Protein AF-A0A1B6FPQ0-F1 (afdb_monomer)

Sequence (120 aa):
ETPEGKWSCPHCESEGNQDQEDDEHQEFCRVCKDGGELLCCDSCPSAYHTFCLNPPLKEIPDGDWKCPRCSCEPLPGKVGKVITWRWLEDASDKGDGEASTSKTASKSNRRREFFIKWKD

Nearest PDB structures (foldseek):
  6guu-assembly1_A  TM=9.240E-01  e=9.350E-11  Homo sapiens
  6q3m-assembly4_D  TM=8.638E-01  e=2.203E-10  Homo sapiens
  6q3m-assembly2_B  TM=7.686E-01  e=2.685E-10  Homo sapiens
  6q3m-assembly1_A  TM=7.730E-01  e=6.325E-10  Homo sapiens
  6q3m-assembly3_C  TM=7.671E-01  e=5.544E-10  Homo sapiens

Organism: NCBI:txid1464854

Secondary str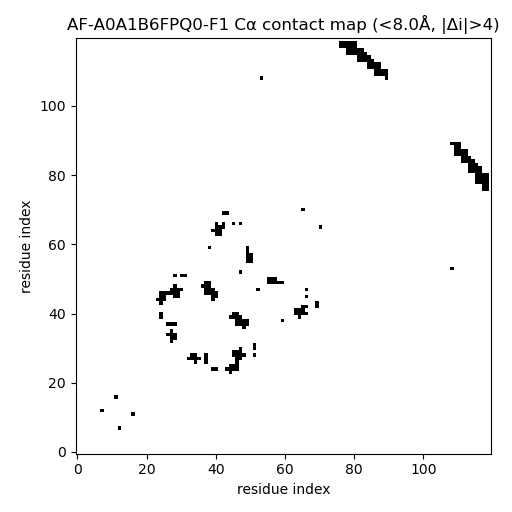ucture (DSSP, 8-state):
----S----TTTTTS---------S-SSBTTT---SS-EEETTEEEEE-GGGSSSPPSS--SS----TTTSSPPPSS-EEEEEEEEEEPPTT------------------EEEEEEEEP-

pLDDT: mean 76.19, std 17.8, range [42.59, 96.5]

Mean predicted aligned error: 14.54 Å

Radius of gyration: 22.84 Å; Cα contacts (8 Å, |Δi|>4): 124; chains: 1; bounding box: 52×37×70 Å

Structure (mmCIF, N/CA/C/O backbone):
data_AF-A0A1B6FPQ0-F1
#
_entry.id   AF-A0A1B6FPQ0-F1
#
loop_
_atom_site.group_PDB
_atom_site.id
_atom_site.type_symbol
_atom_site.label_atom_id
_atom_site.label_alt_id
_atom_site.label_comp_id
_atom_site.label_asym_id
_atom_site.label_entity_id
_atom_site.label_seq_id
_atom_site.pdbx_PDB_ins_code
_atom_site.Cartn_x
_atom_site.Cartn_y
_atom_site.Cartn_z
_atom_site.occupancy
_atom_site.B_iso_or_equiv
_atom_site.auth_seq_id
_atom_site.auth_comp_id
_atom_site.auth_asym_id
_atom_site.auth_atom_id
_atom_site.pdbx_PDB_model_num
ATOM 1 N N . GLU A 1 1 ? -9.451 21.275 -51.941 1.00 45.09 1 GLU A N 1
ATOM 2 C CA . GLU A 1 1 ? -10.361 20.431 -51.144 1.00 45.09 1 GLU A CA 1
ATOM 3 C C . GLU A 1 1 ? -9.488 19.476 -50.347 1.00 45.09 1 GLU A C 1
ATOM 5 O O . GLU A 1 1 ? -8.597 18.868 -50.929 1.00 45.09 1 GLU A O 1
ATOM 10 N N . THR A 1 2 ? -9.599 19.479 -49.021 1.00 44.28 2 THR A N 1
ATOM 11 C CA . THR A 1 2 ? -8.781 18.639 -48.130 1.00 44.28 2 THR A CA 1
ATOM 12 C C . THR A 1 2 ? -9.381 17.2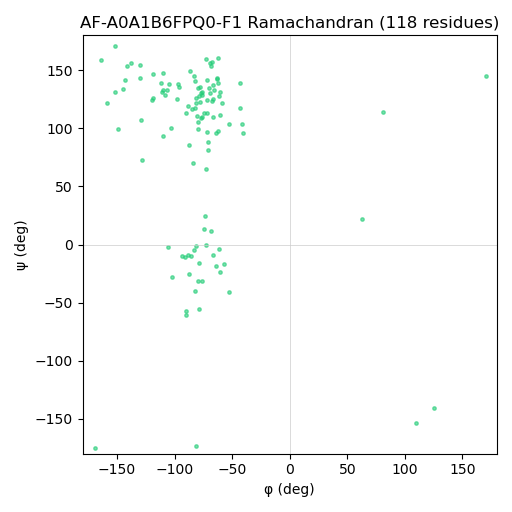36 -48.073 1.00 44.28 2 THR A C 1
ATOM 14 O O . THR A 1 2 ? -10.571 17.140 -47.779 1.00 44.28 2 THR A O 1
ATOM 17 N N . PRO A 1 3 ? -8.619 16.163 -48.357 1.00 56.66 3 PRO A N 1
ATOM 18 C CA . PRO A 1 3 ? -9.167 14.814 -48.349 1.00 56.66 3 PRO A CA 1
ATOM 19 C C . PRO A 1 3 ? -9.572 14.412 -46.927 1.00 56.66 3 PRO A C 1
ATOM 21 O O . PRO A 1 3 ? -8.772 14.485 -45.994 1.00 56.66 3 PRO A O 1
ATOM 24 N N . GLU A 1 4 ? -10.827 14.003 -46.769 1.00 53.41 4 GLU A N 1
ATOM 25 C CA . GLU A 1 4 ? -11.366 13.468 -45.522 1.00 53.41 4 GLU A CA 1
ATOM 26 C C . GLU A 1 4 ? -10.959 11.991 -45.396 1.00 53.41 4 GLU A C 1
ATOM 28 O O . GLU A 1 4 ? -11.400 11.139 -46.165 1.00 53.41 4 GLU A O 1
ATOM 33 N N . GLY A 1 5 ? -10.073 11.691 -44.444 1.00 64.25 5 GLY A N 1
ATOM 34 C CA . GLY A 1 5 ? -9.585 10.339 -44.162 1.00 64.25 5 GLY A CA 1
ATOM 35 C C . GLY A 1 5 ? -8.411 10.356 -43.181 1.00 64.25 5 GLY A C 1
ATOM 36 O O . GLY A 1 5 ? -7.607 11.287 -43.184 1.00 64.25 5 GLY A O 1
ATOM 37 N N . LYS A 1 6 ? -8.318 9.347 -42.303 1.00 60.31 6 LYS A N 1
ATOM 38 C CA . LYS A 1 6 ? -7.201 9.196 -41.355 1.00 60.31 6 LYS A CA 1
ATOM 39 C C . LYS A 1 6 ? -5.922 8.900 -42.133 1.00 60.31 6 LYS A C 1
ATOM 41 O O . LYS A 1 6 ? -5.775 7.828 -42.709 1.00 60.31 6 LYS A O 1
ATOM 46 N N . TRP A 1 7 ? -5.017 9.868 -42.155 1.00 56.88 7 TRP A N 1
ATOM 47 C CA . TRP A 1 7 ? -3.706 9.718 -42.765 1.00 56.88 7 TRP A CA 1
ATOM 48 C C . TRP A 1 7 ? -2.811 8.911 -41.821 1.00 56.88 7 TRP A C 1
ATOM 50 O O . TRP A 1 7 ? -2.415 9.407 -40.767 1.00 56.88 7 TRP A O 1
ATOM 60 N N . SER A 1 8 ? -2.507 7.672 -42.196 1.00 59.03 8 SER A N 1
ATOM 61 C CA . SER A 1 8 ? -1.511 6.839 -41.520 1.00 59.03 8 SER A CA 1
ATOM 62 C C . SER A 1 8 ? -0.245 6.77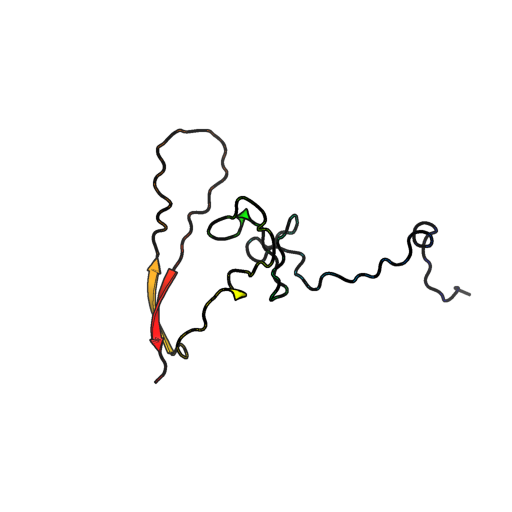1 -42.375 1.00 59.03 8 SER A C 1
ATOM 64 O O . SER A 1 8 ? -0.319 6.692 -43.599 1.00 59.03 8 SER A O 1
ATOM 66 N N . CYS A 1 9 ? 0.926 6.858 -41.741 1.00 57.28 9 CYS A N 1
ATOM 67 C CA . CYS A 1 9 ? 2.218 6.739 -42.420 1.00 57.28 9 CYS A CA 1
ATOM 68 C C . CYS A 1 9 ? 2.443 5.302 -42.935 1.00 57.28 9 CYS A C 1
ATOM 70 O O . CYS A 1 9 ? 1.984 4.366 -42.280 1.00 57.28 9 CYS A O 1
ATOM 72 N N . PRO A 1 10 ? 3.248 5.099 -43.997 1.00 61.78 10 PRO A N 1
ATOM 73 C CA . PRO A 1 10 ? 3.501 3.788 -44.621 1.00 61.78 10 PRO A CA 1
ATOM 74 C C . PRO A 1 10 ? 4.158 2.733 -43.708 1.00 61.78 10 PRO A C 1
ATOM 76 O O . PRO A 1 10 ? 4.343 1.595 -44.120 1.00 61.78 10 PRO A O 1
ATOM 79 N N . HIS A 1 11 ? 4.521 3.096 -42.474 1.00 55.97 11 HIS A N 1
ATOM 80 C CA . HIS A 1 11 ? 5.006 2.168 -41.448 1.00 55.97 11 HIS A CA 1
ATOM 81 C C . HIS A 1 11 ? 3.866 1.547 -40.615 1.00 55.97 11 HIS A C 1
ATOM 83 O O . HIS A 1 11 ? 4.005 0.449 -40.094 1.00 55.97 11 HIS A O 1
ATOM 89 N N . CYS A 1 12 ? 2.725 2.236 -40.518 1.00 57.31 12 CYS A N 1
ATOM 90 C CA . CYS A 1 12 ? 1.552 1.834 -39.734 1.00 57.31 12 CYS A CA 1
ATOM 91 C C . CYS A 1 12 ? 0.580 0.942 -40.539 1.00 57.31 12 CYS A C 1
ATOM 93 O O . CYS A 1 12 ? -0.366 0.395 -39.990 1.00 57.31 12 CYS A O 1
ATOM 95 N N . GLU A 1 13 ? 0.795 0.796 -41.852 1.00 58.84 13 GLU A N 1
ATOM 96 C CA . GLU A 1 13 ? -0.023 -0.057 -42.733 1.00 58.84 13 GLU A CA 1
ATOM 97 C C . GLU A 1 13 ? 0.511 -1.500 -42.847 1.00 58.84 13 GLU A C 1
ATOM 99 O O . GLU A 1 13 ? -0.175 -2.366 -43.387 1.00 58.84 13 GLU A O 1
ATOM 104 N N . SER A 1 14 ? 1.725 -1.773 -42.351 1.00 57.84 14 SER A N 1
ATOM 105 C CA . SER A 1 14 ? 2.389 -3.086 -42.437 1.00 57.84 14 SER A CA 1
ATOM 106 C C . SER A 1 14 ? 2.337 -3.901 -41.147 1.00 57.84 14 SER A C 1
ATOM 108 O O . SER A 1 14 ? 2.349 -5.128 -41.203 1.00 57.84 14 SER A O 1
ATOM 110 N N . GLU A 1 15 ? 2.252 -3.240 -39.996 1.00 56.09 15 GLU A N 1
ATOM 111 C CA . GLU A 1 15 ? 2.042 -3.912 -38.718 1.00 56.09 15 GLU A CA 1
ATOM 112 C C . GLU A 1 15 ? 0.577 -3.694 -38.379 1.00 56.09 15 GLU A C 1
ATOM 114 O O . GLU A 1 15 ? 0.181 -2.587 -38.016 1.00 56.09 15 GLU A O 1
ATOM 119 N N . GLY A 1 16 ? -0.246 -4.718 -38.641 1.00 46.03 16 GLY A N 1
ATOM 120 C CA . GLY A 1 16 ? -1.672 -4.686 -38.336 1.00 46.03 16 GLY A CA 1
ATOM 121 C C . GLY A 1 16 ? -1.881 -4.092 -36.952 1.00 46.03 16 GLY A C 1
ATOM 122 O O . GLY A 1 16 ? -1.076 -4.367 -36.066 1.00 46.03 16 GLY A O 1
ATOM 123 N N . ASN A 1 17 ? -2.906 -3.242 -36.819 1.00 57.22 17 ASN A N 1
ATOM 124 C CA . ASN A 1 17 ? -3.387 -2.702 -35.553 1.00 57.22 17 ASN A CA 1
ATOM 125 C C . ASN A 1 17 ? -3.353 -3.836 -34.534 1.00 57.22 17 ASN A C 1
ATOM 127 O O . ASN A 1 17 ? -4.241 -4.682 -34.571 1.00 57.22 17 ASN A O 1
ATOM 131 N N . GLN A 1 18 ? -2.274 -3.906 -33.748 1.00 46.78 18 GLN A N 1
ATOM 132 C CA . GLN A 1 18 ? -2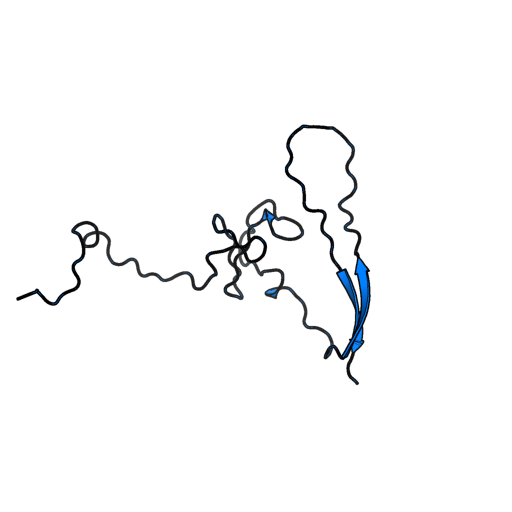.128 -4.928 -32.735 1.00 46.78 18 GLN A CA 1
ATOM 133 C C . GLN A 1 18 ? -3.313 -4.652 -31.843 1.00 46.78 18 GLN A C 1
ATOM 135 O O . GLN A 1 18 ? -3.416 -3.548 -31.301 1.00 46.78 18 GLN A O 1
ATOM 140 N N . ASP A 1 19 ? -4.270 -5.574 -31.853 1.00 49.34 19 ASP A N 1
ATOM 141 C CA . ASP A 1 19 ? -5.361 -5.604 -30.911 1.00 49.34 19 ASP A CA 1
ATOM 142 C C . ASP A 1 19 ? -4.745 -5.273 -29.548 1.00 49.34 19 ASP A C 1
ATOM 144 O O . ASP A 1 19 ? -3.999 -6.075 -28.992 1.00 49.34 19 ASP A O 1
ATOM 148 N N . GLN A 1 20 ? -4.950 -4.039 -29.069 1.00 50.44 20 GLN A N 1
ATOM 149 C CA . GLN A 1 20 ? -4.613 -3.640 -27.704 1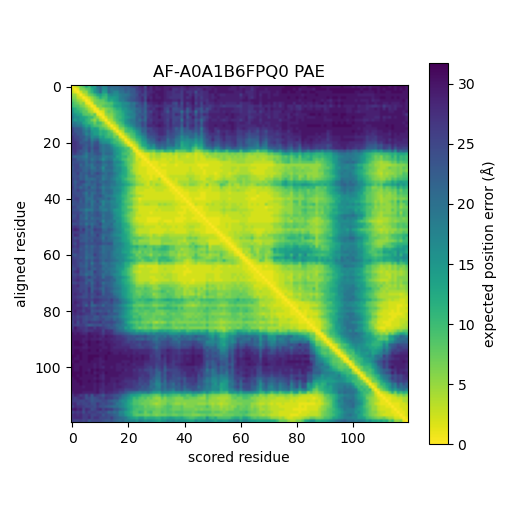.00 50.44 20 GLN A CA 1
ATOM 150 C C . GLN A 1 20 ? -5.654 -4.309 -26.805 1.00 50.44 20 GLN A C 1
ATOM 152 O O . GLN A 1 20 ? -6.547 -3.669 -26.255 1.00 50.44 20 GLN A O 1
ATOM 157 N N . GLU A 1 21 ? -5.612 -5.632 -26.780 1.00 52.59 21 GLU A N 1
ATOM 158 C CA . GLU A 1 21 ? -5.987 -6.419 -25.627 1.00 52.59 21 GLU A CA 1
ATOM 159 C C . GLU A 1 21 ? -4.784 -6.292 -24.671 1.00 52.59 21 GLU A C 1
ATOM 161 O O . GLU A 1 21 ? -3.651 -6.418 -25.126 1.00 52.59 21 GLU A O 1
ATOM 166 N N . ASP A 1 22 ? -5.032 -5.961 -23.396 1.00 53.22 22 ASP A N 1
ATOM 167 C CA . ASP A 1 22 ? -4.047 -5.619 -22.341 1.00 53.22 22 ASP A CA 1
ATOM 168 C C . ASP A 1 22 ? -3.538 -4.153 -22.411 1.00 53.22 22 ASP A C 1
ATOM 170 O O . ASP A 1 22 ? -2.937 -3.718 -23.383 1.00 53.22 22 ASP A O 1
ATOM 174 N N . ASP A 1 23 ? -3.787 -3.234 -21.471 1.00 60.09 23 ASP A N 1
ATOM 175 C CA . ASP A 1 23 ? -3.841 -3.333 -20.013 1.00 60.09 23 ASP A CA 1
ATOM 176 C C . ASP A 1 23 ? -4.659 -2.155 -19.435 1.00 60.09 23 ASP A C 1
ATOM 178 O O . ASP A 1 23 ? -4.282 -0.990 -19.570 1.00 60.09 23 ASP A O 1
ATOM 182 N N . GLU A 1 24 ? -5.736 -2.417 -18.690 1.00 75.12 24 GLU A N 1
ATOM 183 C CA . GLU A 1 24 ? -6.458 -1.377 -17.924 1.00 75.12 24 GLU A CA 1
ATOM 184 C C . GLU A 1 24 ? -5.702 -0.930 -16.647 1.00 75.12 24 GLU A C 1
ATOM 186 O O . GLU A 1 24 ? -6.263 -0.280 -15.757 1.00 75.12 24 GLU A O 1
ATOM 191 N N . HIS A 1 25 ? -4.422 -1.286 -16.514 1.00 86.19 25 HIS A N 1
ATOM 192 C CA . HIS A 1 25 ? -3.599 -1.008 -15.342 1.00 86.19 25 HIS A CA 1
ATOM 193 C C . HIS A 1 25 ? -2.925 0.372 -15.413 1.00 86.19 25 HIS A C 1
ATOM 195 O O . HIS A 1 25 ? -2.610 0.905 -16.471 1.00 86.19 25 HIS A O 1
ATOM 201 N N . GLN A 1 26 ? -2.697 0.983 -14.248 1.00 89.88 26 GLN A N 1
ATOM 202 C CA . GLN A 1 26 ? -2.010 2.272 -14.132 1.00 89.88 26 GLN A CA 1
ATOM 203 C C . GLN A 1 26 ? -0.576 2.199 -14.683 1.00 89.88 26 GLN A C 1
ATOM 205 O O . GLN A 1 26 ? 0.217 1.382 -14.233 1.00 89.88 26 GLN A O 1
ATOM 210 N N . GLU A 1 27 ? -0.202 3.155 -15.533 1.00 89.62 27 GLU A N 1
ATOM 211 C CA . GLU A 1 27 ? 1.156 3.313 -16.095 1.00 89.62 27 GLU A CA 1
ATOM 212 C C . GLU A 1 27 ? 2.208 3.838 -15.094 1.00 89.62 27 GLU A C 1
ATOM 214 O O . GLU A 1 27 ? 3.374 4.038 -15.429 1.00 89.62 27 GLU A O 1
ATOM 219 N N . PHE A 1 28 ? 1.803 4.095 -13.848 1.00 92.19 28 PHE A N 1
ATOM 220 C CA . PHE A 1 28 ? 2.661 4.629 -12.796 1.00 92.19 28 PHE A CA 1
ATOM 221 C C . PHE A 1 28 ? 2.546 3.813 -11.512 1.00 92.19 28 PHE A C 1
ATOM 223 O O . PHE A 1 28 ? 1.464 3.402 -11.081 1.00 92.19 28 PHE A O 1
ATOM 230 N N . CYS A 1 29 ? 3.671 3.665 -10.814 1.00 91.50 29 CYS A N 1
ATOM 231 C CA . CYS A 1 29 ? 3.7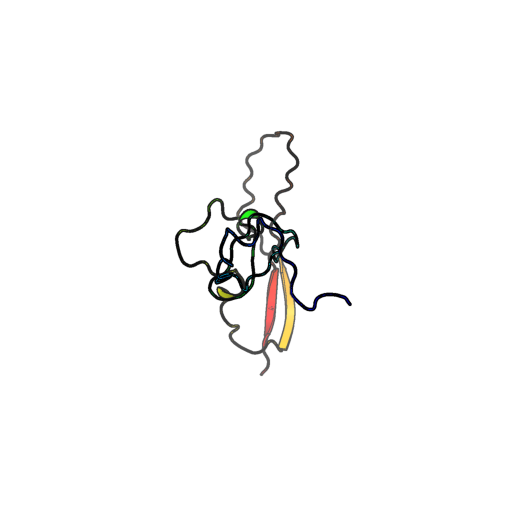00 3.028 -9.510 1.00 91.50 29 CYS A CA 1
ATOM 232 C C . CYS A 1 29 ? 2.846 3.810 -8.510 1.00 91.50 29 CYS A C 1
ATOM 234 O O . CYS A 1 29 ? 3.043 5.005 -8.254 1.00 91.50 29 CYS A O 1
ATOM 236 N N . ARG A 1 30 ? 1.937 3.108 -7.832 1.00 90.31 30 ARG A N 1
ATOM 237 C CA . ARG A 1 30 ? 1.037 3.710 -6.844 1.00 90.31 30 ARG A CA 1
ATOM 238 C C . ARG A 1 30 ? 1.776 4.366 -5.669 1.00 90.31 30 ARG A C 1
ATOM 240 O O . ARG A 1 30 ? 1.207 5.269 -5.049 1.00 90.31 30 ARG A O 1
ATOM 247 N N . VAL A 1 31 ? 3.009 3.951 -5.372 1.00 90.50 31 VAL A N 1
ATOM 248 C CA . VAL A 1 31 ? 3.817 4.440 -4.240 1.00 90.50 31 VAL A CA 1
ATOM 249 C C . VAL A 1 31 ? 4.671 5.648 -4.623 1.00 90.50 31 VAL A C 1
ATOM 251 O O . VAL A 1 31 ? 4.541 6.692 -3.989 1.00 90.50 31 VAL A O 1
ATOM 254 N N . CYS A 1 32 ? 5.529 5.528 -5.641 1.00 89.88 32 CYS A N 1
ATOM 255 C CA . CYS A 1 32 ? 6.471 6.589 -6.020 1.00 89.88 32 CYS A CA 1
ATOM 256 C C . CYS A 1 32 ? 5.955 7.538 -7.108 1.00 89.88 32 CYS A C 1
ATOM 258 O O . CYS A 1 32 ? 6.564 8.584 -7.295 1.00 89.88 32 CYS A O 1
ATOM 260 N N . LYS A 1 33 ? 4.825 7.216 -7.756 1.00 90.75 33 LYS A N 1
ATOM 261 C CA . LYS A 1 33 ? 4.226 7.985 -8.866 1.00 90.75 33 LYS A CA 1
ATOM 262 C C . LYS A 1 33 ? 5.096 8.069 -10.121 1.00 90.75 33 LYS A C 1
ATOM 264 O O . LYS A 1 33 ? 4.893 8.964 -10.928 1.00 90.75 33 LYS A O 1
ATOM 269 N N . ASP A 1 34 ? 6.023 7.133 -10.266 1.00 91.19 34 ASP A N 1
ATOM 270 C CA . ASP A 1 34 ? 6.930 7.041 -11.407 1.00 91.19 34 ASP A CA 1
ATOM 271 C C . ASP A 1 34 ? 6.569 5.819 -12.259 1.00 91.19 34 ASP A C 1
ATOM 273 O O . ASP A 1 34 ? 6.077 4.824 -11.709 1.00 91.19 34 ASP A O 1
ATOM 277 N N . GLY A 1 35 ? 6.773 5.919 -13.572 1.00 89.75 35 GLY A N 1
ATOM 278 C CA . GLY A 1 35 ? 6.628 4.803 -14.512 1.00 89.75 35 GLY A CA 1
ATOM 279 C C . GLY A 1 35 ? 7.871 3.907 -14.538 1.00 89.75 35 GLY A C 1
ATOM 280 O O . GLY A 1 35 ? 8.791 4.096 -13.747 1.00 89.75 35 GLY A O 1
ATOM 281 N N . GLY A 1 36 ? 7.909 2.937 -15.451 1.00 88.62 36 GLY A N 1
ATOM 282 C CA . GLY A 1 36 ? 9.037 2.012 -15.605 1.00 88.62 36 GLY A CA 1
ATOM 283 C C . GLY A 1 36 ? 8.600 0.552 -15.534 1.00 88.62 36 GLY A C 1
ATOM 284 O O . GLY A 1 36 ? 7.552 0.194 -16.064 1.00 88.62 36 GLY A O 1
ATOM 285 N N . GLU A 1 37 ? 9.407 -0.290 -14.887 1.00 88.31 37 GLU A N 1
ATOM 286 C CA . GLU A 1 37 ? 9.109 -1.716 -14.713 1.00 88.31 37 GLU A CA 1
ATOM 287 C C . GLU A 1 37 ? 8.111 -1.920 -13.566 1.00 88.31 37 GLU A C 1
ATOM 289 O O . GLU A 1 37 ? 8.463 -1.895 -12.384 1.00 88.31 37 GLU A O 1
ATOM 294 N N . LEU A 1 38 ? 6.838 -2.089 -13.912 1.00 90.44 38 LEU A N 1
ATOM 295 C CA . LEU A 1 38 ? 5.749 -2.164 -12.948 1.00 90.44 38 LEU A CA 1
ATOM 296 C C . LEU A 1 38 ? 5.132 -3.562 -12.895 1.00 90.44 38 LEU A C 1
ATOM 298 O O . LEU A 1 38 ? 4.886 -4.191 -13.914 1.00 90.44 38 LEU A O 1
ATOM 302 N N . LEU A 1 39 ? 4.826 -4.008 -11.679 1.00 90.31 39 LEU A N 1
ATOM 303 C CA . LEU A 1 39 ? 4.039 -5.200 -11.397 1.00 90.31 39 LEU A CA 1
ATOM 304 C C . LEU A 1 39 ? 2.549 -4.837 -11.348 1.00 90.31 39 LEU A C 1
ATOM 306 O O . LEU A 1 39 ? 2.135 -4.030 -10.502 1.00 90.31 39 LEU A O 1
ATOM 310 N N . CYS A 1 40 ? 1.760 -5.434 -12.240 1.00 91.88 40 CYS A N 1
ATOM 311 C CA . CYS A 1 40 ? 0.307 -5.275 -12.323 1.00 91.88 40 CYS A CA 1
ATOM 312 C C . CYS A 1 40 ? -0.408 -6.207 -11.340 1.00 91.88 40 CYS A C 1
ATOM 314 O O . CYS A 1 40 ? 0.051 -7.311 -11.074 1.00 91.88 40 CYS A O 1
ATOM 316 N N . CYS A 1 41 ? -1.519 -5.743 -10.770 1.00 92.00 41 CYS A N 1
ATOM 317 C CA . CYS A 1 41 ? -2.320 -6.508 -9.819 1.00 92.00 41 CYS A CA 1
ATOM 318 C C . CYS A 1 41 ? -3.511 -7.177 -10.508 1.00 92.00 41 CYS A C 1
ATOM 320 O O . CYS A 1 41 ? -4.400 -6.473 -10.965 1.00 92.00 41 CYS A O 1
ATOM 322 N N . ASP A 1 42 ? -3.666 -8.494 -10.388 1.00 90.81 42 ASP A N 1
ATOM 323 C CA . ASP A 1 42 ? -4.739 -9.239 -11.077 1.00 90.81 42 ASP A CA 1
ATOM 324 C C . ASP A 1 42 ? -6.170 -8.871 -10.644 1.00 90.81 42 ASP A C 1
ATOM 326 O O . ASP A 1 42 ? -7.156 -9.174 -11.309 1.00 90.81 42 ASP A O 1
ATOM 330 N N . SER A 1 43 ? -6.325 -8.235 -9.480 1.00 89.69 43 SER A N 1
ATOM 331 C CA . SER A 1 43 ? -7.637 -7.865 -8.925 1.00 89.69 43 SER A CA 1
ATOM 332 C C . SER A 1 43 ? -7.979 -6.371 -9.006 1.00 89.69 43 SER A C 1
ATOM 334 O O . SER A 1 43 ? -9.040 -5.976 -8.518 1.00 89.69 43 SER A O 1
ATOM 336 N N . CYS A 1 44 ? -7.092 -5.508 -9.516 1.00 91.69 44 CYS A N 1
ATOM 337 C CA . CYS A 1 44 ? -7.372 -4.070 -9.620 1.00 91.69 44 CYS A CA 1
ATOM 338 C C . CYS A 1 44 ? -6.402 -3.364 -10.584 1.00 91.69 44 CYS A C 1
ATOM 340 O O . CYS A 1 44 ? -5.261 -3.793 -10.693 1.00 91.69 44 CYS A O 1
ATOM 342 N N . PRO A 1 45 ? -6.748 -2.183 -11.130 1.00 92.69 45 PRO A N 1
ATOM 343 C CA . PRO A 1 45 ? -5.921 -1.462 -12.107 1.00 92.69 45 PRO A CA 1
ATOM 344 C C . PRO A 1 45 ? -4.671 -0.795 -11.498 1.00 92.69 45 PRO A C 1
ATOM 346 O O . PRO A 1 45 ? -4.213 0.241 -11.971 1.00 92.69 45 PRO A O 1
ATOM 349 N N . SER A 1 46 ? -4.157 -1.270 -10.362 1.00 92.62 46 SER A N 1
ATOM 350 C CA . SER A 1 46 ? -3.001 -0.663 -9.693 1.00 92.62 46 SER A CA 1
ATOM 351 C C . SER A 1 46 ? -1.712 -1.379 -10.058 1.00 92.62 46 SER A C 1
ATOM 353 O O . SER A 1 46 ? -1.655 -2.604 -10.021 1.00 92.62 46 SER A O 1
ATOM 355 N N . ALA A 1 47 ? -0.670 -0.585 -10.287 1.00 92.94 47 ALA A N 1
ATOM 356 C CA . ALA A 1 47 ? 0.664 -1.055 -10.617 1.00 92.94 47 ALA A CA 1
ATOM 357 C C . ALA A 1 47 ? 1.687 -0.612 -9.556 1.00 92.94 47 ALA A C 1
ATOM 359 O O . ALA A 1 47 ? 1.547 0.451 -8.929 1.00 92.94 47 ALA A O 1
ATOM 360 N N . TYR A 1 48 ? 2.704 -1.435 -9.308 1.00 92.50 48 TYR A N 1
ATOM 361 C CA . TYR A 1 48 ? 3.695 -1.224 -8.250 1.00 92.50 48 TYR A CA 1
ATOM 362 C C . TYR A 1 48 ? 5.091 -1.658 -8.689 1.00 92.50 48 TYR A C 1
ATOM 364 O O . TYR A 1 48 ? 5.253 -2.712 -9.279 1.00 92.50 48 TYR A O 1
ATOM 372 N N . HIS A 1 49 ? 6.127 -0.921 -8.300 1.00 92.19 49 HIS A N 1
ATOM 373 C CA . HIS A 1 49 ? 7.489 -1.454 -8.367 1.00 92.19 49 HIS A CA 1
ATOM 374 C C . HIS A 1 49 ? 7.703 -2.531 -7.294 1.00 92.19 49 HIS A C 1
ATOM 376 O O . HIS A 1 49 ? 7.298 -2.329 -6.144 1.00 92.19 49 HIS A O 1
ATOM 382 N N . THR A 1 50 ? 8.440 -3.594 -7.617 1.00 88.88 50 THR A N 1
ATOM 383 C CA . THR A 1 50 ? 8.849 -4.658 -6.674 1.00 88.88 50 THR A CA 1
ATOM 384 C C . THR A 1 50 ? 9.544 -4.096 -5.427 1.00 88.88 50 THR A C 1
ATOM 386 O O . THR A 1 50 ? 9.225 -4.478 -4.300 1.00 88.88 50 THR A O 1
ATOM 389 N N . PHE A 1 51 ? 10.404 -3.088 -5.606 1.00 87.75 51 PHE A N 1
ATOM 390 C CA . PHE A 1 51 ? 11.119 -2.391 -4.530 1.00 87.75 51 PHE A CA 1
ATOM 391 C C . PHE A 1 51 ? 10.282 -1.341 -3.779 1.00 87.75 51 PHE A C 1
ATOM 393 O O . PHE A 1 51 ? 10.684 -0.878 -2.712 1.00 87.75 51 PHE A O 1
ATOM 400 N N . CYS A 1 52 ? 9.139 -0.920 -4.328 1.00 87.94 52 CYS A N 1
ATOM 401 C CA . CYS A 1 52 ? 8.220 -0.001 -3.649 1.00 87.94 52 CYS A CA 1
ATOM 402 C C . CYS A 1 52 ? 7.231 -0.726 -2.727 1.00 87.94 52 CYS A C 1
ATOM 404 O O . CYS A 1 52 ? 6.501 -0.067 -1.980 1.00 87.94 52 CYS A O 1
ATOM 406 N N . LEU A 1 53 ? 7.175 -2.056 -2.797 1.00 87.06 53 LEU A N 1
ATOM 407 C CA . LEU A 1 53 ? 6.388 -2.879 -1.890 1.00 87.06 53 LEU A CA 1
ATOM 408 C C . LEU A 1 53 ? 7.040 -2.933 -0.504 1.00 87.06 53 LEU A C 1
ATOM 410 O O . LEU A 1 53 ? 8.224 -2.649 -0.326 1.00 87.06 53 LEU A O 1
ATOM 414 N N . ASN A 1 54 ? 6.235 -3.277 0.499 1.00 81.25 54 ASN A N 1
ATOM 415 C CA . ASN A 1 54 ? 6.689 -3.446 1.872 1.00 81.25 54 ASN A CA 1
ATOM 416 C C . ASN A 1 54 ? 6.209 -4.808 2.405 1.00 81.25 54 ASN A C 1
ATOM 418 O O . ASN A 1 54 ? 5.011 -4.933 2.686 1.00 81.25 54 ASN A O 1
ATOM 422 N N . PRO A 1 55 ? 7.108 -5.795 2.571 1.00 82.75 55 PRO A N 1
ATOM 423 C CA . PRO A 1 55 ? 8.544 -5.762 2.251 1.00 82.75 55 PRO A CA 1
ATOM 424 C C . PRO A 1 55 ? 8.819 -5.686 0.732 1.00 82.75 55 PRO A C 1
ATOM 426 O O . PRO A 1 55 ? 7.949 -6.068 -0.054 1.00 82.75 55 PRO A O 1
ATOM 429 N N . PRO A 1 56 ? 9.996 -5.188 0.301 1.00 85.25 56 PRO A N 1
ATOM 430 C CA . PRO A 1 56 ? 10.350 -5.166 -1.114 1.00 85.25 56 PRO A CA 1
ATOM 431 C C . PRO A 1 56 ? 10.510 -6.598 -1.636 1.00 85.25 56 PRO A C 1
ATOM 433 O O . PRO A 1 56 ? 11.178 -7.425 -1.008 1.00 85.25 56 PRO A O 1
ATOM 436 N N . LEU A 1 57 ? 9.905 -6.890 -2.786 1.00 82.50 57 LEU A N 1
ATOM 437 C CA . LEU A 1 57 ? 10.077 -8.170 -3.469 1.00 82.50 57 LEU A CA 1
ATOM 438 C C . LEU A 1 57 ? 11.406 -8.157 -4.227 1.00 82.50 57 LEU A C 1
ATOM 440 O O . LEU A 1 57 ? 11.738 -7.170 -4.881 1.00 82.50 57 LEU A O 1
ATOM 444 N N . LYS A 1 58 ? 12.180 -9.242 -4.113 1.00 77.12 58 LYS A N 1
ATOM 445 C CA . LYS A 1 58 ? 13.451 -9.394 -4.840 1.00 77.12 58 LYS A CA 1
ATOM 446 C C . LYS A 1 58 ? 13.240 -9.825 -6.290 1.00 77.12 58 LYS A C 1
ATOM 448 O O . LYS A 1 58 ? 14.032 -9.450 -7.142 1.00 77.12 58 LYS A O 1
ATOM 453 N N . GLU A 1 59 ? 12.188 -10.596 -6.542 1.00 78.50 59 GLU A N 1
ATOM 454 C CA . GLU A 1 59 ? 11.881 -11.214 -7.833 1.00 78.50 59 GLU A CA 1
ATOM 455 C C . GLU A 1 59 ? 10.378 -11.094 -8.114 1.00 78.50 59 GLU A C 1
ATOM 457 O O . GLU A 1 59 ? 9.578 -10.919 -7.184 1.00 78.50 59 GLU A O 1
ATOM 462 N N . ILE A 1 60 ? 10.006 -11.146 -9.395 1.00 82.81 60 ILE A N 1
ATOM 463 C CA . ILE A 1 60 ? 8.607 -11.150 -9.832 1.00 82.81 60 ILE A CA 1
ATOM 464 C C . ILE A 1 60 ? 8.013 -12.520 -9.470 1.00 82.81 60 ILE A C 1
ATOM 466 O O . ILE A 1 60 ? 8.600 -13.532 -9.844 1.00 82.81 60 ILE A O 1
ATOM 470 N N . PRO A 1 61 ? 6.902 -12.581 -8.714 1.00 82.25 61 PRO A N 1
ATOM 471 C CA . PRO A 1 61 ? 6.291 -13.852 -8.342 1.00 82.25 61 PRO A CA 1
ATOM 472 C C . PRO A 1 61 ? 5.728 -14.574 -9.573 1.00 82.25 61 PRO A C 1
ATOM 474 O O . PRO A 1 61 ? 5.071 -13.956 -10.407 1.00 82.25 61 PRO A O 1
ATOM 477 N N . ASP A 1 62 ? 5.942 -15.886 -9.657 1.00 78.50 62 ASP A N 1
ATOM 478 C CA . ASP A 1 62 ? 5.318 -16.726 -10.677 1.00 78.50 62 ASP A CA 1
ATOM 479 C C . ASP A 1 62 ? 3.815 -16.907 -10.385 1.00 78.50 62 ASP A C 1
ATOM 481 O O . ASP A 1 62 ? 3.435 -17.554 -9.404 1.00 78.50 62 ASP A O 1
ATOM 485 N N . GLY A 1 63 ? 2.951 -16.360 -11.246 1.00 83.31 63 GLY A N 1
ATOM 486 C CA . GLY A 1 63 ? 1.492 -16.538 -11.190 1.00 83.31 63 GLY A CA 1
ATOM 487 C C . GLY A 1 63 ? 0.710 -15.288 -10.767 1.00 83.31 63 GLY A C 1
ATOM 488 O O . GLY A 1 63 ? 1.156 -14.170 -10.996 1.00 83.31 63 GLY A O 1
ATOM 489 N N . ASP A 1 64 ? -0.476 -15.494 -10.178 1.00 86.69 64 ASP A N 1
ATOM 490 C CA . ASP A 1 64 ? -1.391 -14.420 -9.746 1.00 86.69 64 ASP A CA 1
ATOM 491 C C . ASP A 1 64 ? -0.791 -13.630 -8.573 1.00 86.69 64 ASP A C 1
ATOM 493 O O . ASP A 1 64 ? -0.471 -14.188 -7.513 1.00 86.69 64 ASP A O 1
ATOM 497 N N . TRP A 1 65 ? -0.658 -12.318 -8.750 1.00 89.75 65 TRP A N 1
ATOM 498 C CA . TRP A 1 65 ? -0.198 -11.390 -7.734 1.00 89.75 65 TRP A CA 1
ATOM 499 C C . TRP A 1 65 ? -1.255 -10.339 -7.397 1.00 89.75 65 TRP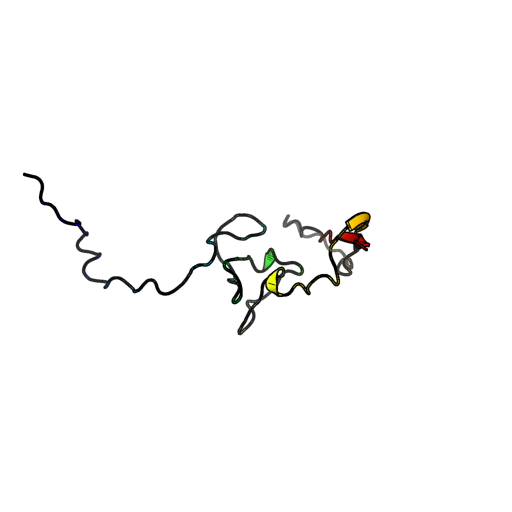 A C 1
ATOM 501 O O . TRP A 1 65 ? -1.724 -9.542 -8.212 1.00 89.75 65 TRP A O 1
ATOM 511 N N . LYS A 1 66 ? -1.556 -10.246 -6.100 1.00 91.38 66 LYS A N 1
ATOM 512 C CA . LYS A 1 66 ? -2.490 -9.259 -5.556 1.00 91.38 66 LYS A CA 1
ATOM 513 C C . LYS A 1 66 ? -1.753 -8.187 -4.776 1.00 91.38 66 LYS A C 1
ATOM 515 O O . LYS A 1 66 ? -1.001 -8.468 -3.838 1.00 91.38 66 LYS A O 1
ATOM 520 N N . CYS A 1 67 ? -2.033 -6.930 -5.112 1.00 91.06 67 CYS A N 1
ATOM 521 C CA . CYS A 1 67 ? -1.437 -5.795 -4.424 1.00 91.06 67 CYS A CA 1
ATOM 522 C C . CYS A 1 67 ? -1.827 -5.750 -2.931 1.00 91.06 67 CYS A C 1
ATOM 524 O O . CYS A 1 67 ? -2.874 -6.279 -2.540 1.00 91.06 67 CYS A O 1
ATOM 526 N N . PRO A 1 68 ? -1.074 -5.022 -2.079 1.00 88.00 68 PRO A N 1
ATOM 527 C CA . PRO A 1 68 ? -1.354 -4.929 -0.640 1.00 88.00 68 PRO A CA 1
ATOM 528 C C . PRO A 1 68 ? -2.752 -4.404 -0.282 1.00 88.00 68 PRO A C 1
ATOM 530 O O . PRO A 1 68 ? -3.190 -4.542 0.856 1.00 88.00 68 PRO A O 1
ATOM 533 N N . ARG A 1 69 ? -3.449 -3.761 -1.228 1.00 89.56 69 ARG A N 1
ATOM 534 C CA . ARG A 1 69 ? -4.838 -3.317 -1.059 1.00 89.56 69 ARG A CA 1
ATOM 535 C C . ARG A 1 69 ? -5.843 -4.434 -1.315 1.00 89.56 69 ARG A C 1
ATOM 537 O O . ARG A 1 69 ? -6.819 -4.504 -0.579 1.00 89.56 69 ARG A O 1
ATOM 544 N N . CYS A 1 70 ? -5.609 -5.271 -2.321 1.00 91.00 70 CYS A N 1
ATOM 545 C CA . CYS A 1 70 ? -6.470 -6.407 -2.654 1.00 91.00 70 CYS A CA 1
ATOM 546 C C . CYS A 1 70 ? -6.274 -7.573 -1.681 1.00 91.00 70 CYS A C 1
ATOM 548 O O . CYS A 1 70 ? -7.231 -8.269 -1.368 1.00 91.00 70 CYS A O 1
ATOM 550 N N . SER A 1 71 ? -5.062 -7.735 -1.150 1.00 88.56 71 SER A N 1
ATOM 551 C CA . SER A 1 71 ? -4.746 -8.728 -0.115 1.00 88.56 71 SER A CA 1
ATOM 552 C C . SER A 1 71 ? -5.120 -8.271 1.303 1.00 88.56 71 SER A C 1
ATOM 554 O O . SER A 1 71 ? -4.892 -9.001 2.263 1.00 88.56 71 SER A O 1
ATOM 556 N N . CYS A 1 72 ? -5.652 -7.053 1.469 1.00 87.44 72 CYS A N 1
ATOM 557 C CA . CYS A 1 72 ? -6.045 -6.532 2.775 1.00 87.44 72 CYS A CA 1
ATOM 558 C C . CYS A 1 72 ? -7.380 -7.145 3.207 1.00 87.44 72 CYS A C 1
ATOM 560 O O . CYS A 1 72 ? -8.390 -6.994 2.520 1.00 87.44 72 CYS A O 1
ATOM 562 N N . GLU A 1 73 ? -7.389 -7.803 4.366 1.00 88.44 73 GLU A N 1
ATOM 563 C CA . GLU A 1 73 ? -8.613 -8.358 4.937 1.00 88.44 73 GLU A CA 1
ATOM 564 C C . GLU A 1 73 ? -9.630 -7.250 5.263 1.00 88.44 73 GLU A C 1
ATOM 566 O O . GLU A 1 73 ? -9.252 -6.158 5.716 1.00 88.44 73 GLU A O 1
ATOM 571 N N . PRO A 1 74 ? -10.933 -7.503 5.047 1.00 88.62 74 PRO A N 1
ATOM 572 C CA . PRO A 1 74 ? -11.965 -6.540 5.389 1.00 88.62 74 PRO A CA 1
ATOM 573 C C . PRO A 1 74 ? -11.964 -6.274 6.898 1.00 88.62 74 PRO A C 1
ATOM 575 O O . PRO A 1 74 ? -11.831 -7.181 7.718 1.00 88.62 74 PRO A O 1
ATOM 578 N N . LEU A 1 75 ? -12.142 -5.007 7.275 1.00 88.62 75 LEU A N 1
ATOM 579 C CA . LEU A 1 75 ? -12.245 -4.630 8.682 1.00 88.62 75 LEU A CA 1
ATOM 580 C C . LEU A 1 75 ? -13.491 -5.279 9.315 1.00 88.62 75 LEU A C 1
ATOM 582 O O . LEU A 1 75 ? -14.544 -5.305 8.675 1.00 88.62 75 LEU A O 1
ATOM 586 N N . PRO A 1 76 ? -13.426 -5.718 10.587 1.00 89.56 76 PRO A N 1
ATOM 587 C CA . PRO A 1 76 ? -14.529 -6.418 11.257 1.00 89.56 76 PRO A CA 1
ATOM 588 C C . PRO A 1 76 ? -15.772 -5.545 11.490 1.00 89.56 76 PRO A C 1
ATOM 590 O O . PRO A 1 76 ? -16.815 -6.046 11.899 1.00 89.56 76 PRO A O 1
ATOM 593 N N . GLY 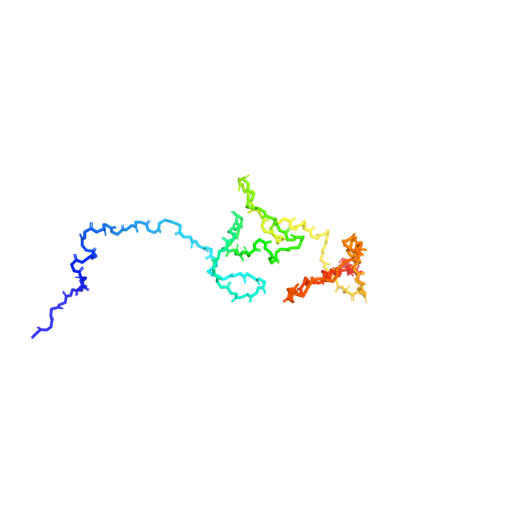A 1 77 ? -15.684 -4.234 11.258 1.00 91.06 77 GLY A N 1
ATOM 594 C CA . GLY A 1 77 ? -16.805 -3.322 11.417 1.00 91.06 77 GLY A CA 1
ATOM 595 C C . GLY A 1 77 ? -16.532 -1.938 10.843 1.00 91.06 77 GLY A C 1
ATOM 596 O O . GLY A 1 77 ? -15.493 -1.660 10.238 1.00 91.06 77 GLY A O 1
ATOM 597 N N . LYS A 1 78 ? -17.486 -1.028 11.052 1.00 93.31 78 LYS A N 1
ATOM 598 C CA . LYS A 1 78 ? -17.350 0.364 10.623 1.00 93.31 78 LYS A CA 1
ATOM 599 C C . LYS A 1 78 ? -16.531 1.146 11.644 1.00 93.31 78 LYS A C 1
ATOM 601 O O . LYS A 1 78 ? -16.905 1.245 12.812 1.00 93.31 78 LYS A O 1
ATOM 606 N N . VAL A 1 79 ? -15.426 1.736 11.195 1.00 93.69 79 VAL A N 1
ATOM 607 C CA . VAL A 1 79 ? -14.577 2.601 12.026 1.00 93.69 79 VAL A CA 1
ATOM 608 C C . VAL A 1 79 ? -15.410 3.775 12.554 1.00 93.69 79 VAL A C 1
ATOM 610 O O . VAL A 1 79 ? -15.994 4.535 11.777 1.00 93.69 79 VAL A O 1
ATOM 613 N N . GLY A 1 80 ? -15.487 3.912 13.879 1.00 94.81 80 GLY A N 1
ATOM 614 C CA . GLY A 1 80 ? -16.138 5.036 14.548 1.00 94.81 80 GLY A CA 1
ATOM 615 C C . GLY A 1 80 ? -15.152 6.168 14.805 1.00 94.81 80 GLY A C 1
ATOM 616 O O . GLY A 1 80 ? -15.317 7.270 14.285 1.00 94.81 80 GLY A O 1
ATOM 617 N N . LYS A 1 81 ? -14.100 5.884 15.581 1.00 94.69 81 LYS A N 1
ATOM 618 C CA . LYS A 1 81 ? -13.037 6.843 15.904 1.00 94.69 81 LYS A 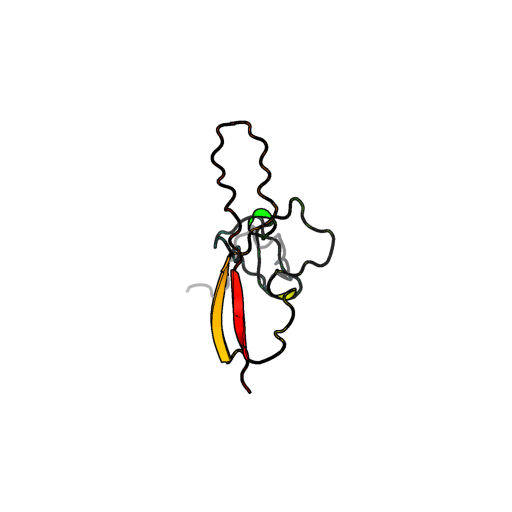CA 1
ATOM 619 C C . LYS A 1 81 ? -11.682 6.151 16.012 1.00 94.69 81 LYS A C 1
ATOM 621 O O . LYS A 1 81 ? -11.552 5.146 16.703 1.00 94.69 81 LYS A O 1
ATOM 626 N N . VAL A 1 82 ? -10.660 6.738 15.394 1.00 95.94 82 VAL A N 1
ATOM 627 C CA . VAL A 1 82 ? -9.258 6.401 15.676 1.00 95.94 82 VAL A CA 1
ATOM 628 C C . VAL A 1 82 ? -8.898 7.021 17.027 1.00 95.94 82 VAL A C 1
ATOM 630 O O . VAL A 1 82 ? -8.913 8.243 17.159 1.00 95.94 82 VAL A O 1
ATOM 633 N N . ILE A 1 83 ? -8.643 6.200 18.044 1.00 95.56 83 ILE A N 1
ATOM 634 C CA . ILE A 1 83 ? -8.304 6.678 19.392 1.00 95.56 83 ILE A CA 1
ATOM 635 C C . ILE A 1 83 ? -6.838 7.097 19.434 1.00 95.56 83 ILE A C 1
ATOM 637 O O . ILE A 1 83 ? -6.517 8.217 19.815 1.00 95.56 83 ILE A O 1
ATOM 641 N N . THR A 1 84 ? -5.952 6.184 19.053 1.00 94.88 84 THR A N 1
ATOM 642 C CA . THR A 1 84 ? -4.508 6.403 19.043 1.00 94.88 84 THR A CA 1
ATOM 643 C C . THR A 1 84 ? -3.870 5.539 17.965 1.00 94.88 84 THR A C 1
ATOM 645 O O . THR A 1 84 ? -4.527 4.686 17.363 1.00 94.88 84 THR A O 1
ATOM 648 N N . TRP A 1 85 ? -2.593 5.764 17.705 1.00 94.88 85 TRP A N 1
ATOM 649 C CA . TRP A 1 85 ? -1.794 4.946 16.814 1.00 94.88 85 TRP A CA 1
ATOM 650 C C . TRP A 1 85 ? -0.390 4.785 17.388 1.00 94.88 85 TRP A C 1
ATOM 652 O O . TRP A 1 85 ? 0.087 5.633 18.142 1.00 94.88 85 TRP A O 1
ATOM 662 N N . ARG A 1 86 ? 0.274 3.692 17.023 1.00 93.00 86 ARG A N 1
ATOM 663 C CA . ARG A 1 86 ? 1.685 3.455 17.333 1.00 93.00 86 ARG A CA 1
ATOM 664 C C . ARG A 1 86 ? 2.430 3.052 16.074 1.00 93.00 86 ARG A C 1
ATOM 666 O O . ARG A 1 86 ? 1.830 2.533 15.131 1.00 93.00 86 ARG A O 1
ATOM 673 N N . TRP A 1 87 ? 3.729 3.304 16.054 1.00 90.12 87 TRP A N 1
ATOM 674 C CA . TRP A 1 87 ? 4.593 2.734 15.033 1.00 90.12 87 TRP A CA 1
ATOM 675 C C . TRP A 1 87 ? 4.840 1.262 15.362 1.00 90.12 87 TRP A C 1
ATOM 677 O O . TRP A 1 87 ? 5.157 0.932 16.501 1.00 90.12 87 TRP A O 1
ATOM 687 N N . LEU A 1 88 ? 4.659 0.399 14.367 1.00 84.50 88 LEU A N 1
ATOM 688 C CA . LEU A 1 88 ? 5.201 -0.950 14.374 1.00 84.50 88 LEU A CA 1
ATOM 689 C C . LEU A 1 88 ? 6.691 -0.848 14.075 1.00 84.50 88 LEU A C 1
ATOM 691 O O . LEU A 1 88 ? 7.084 -0.219 13.090 1.00 84.50 88 LEU A O 1
ATOM 695 N N . GLU A 1 89 ? 7.496 -1.478 14.914 1.00 74.56 89 GLU A N 1
ATOM 696 C CA . GLU A 1 89 ? 8.907 -1.699 14.639 1.00 74.56 89 GLU A CA 1
ATOM 697 C C . GLU A 1 89 ? 9.008 -2.935 13.742 1.00 74.56 89 GLU A C 1
ATOM 699 O O . GLU A 1 89 ? 8.545 -4.019 14.098 1.00 74.56 89 GLU A O 1
ATOM 704 N N . ASP A 1 90 ? 9.529 -2.755 12.530 1.00 65.75 90 ASP A N 1
ATOM 705 C CA . ASP A 1 90 ? 9.764 -3.863 11.610 1.00 65.75 90 ASP A CA 1
ATOM 706 C C . ASP A 1 90 ? 11.055 -4.584 12.025 1.00 65.75 90 ASP A C 1
ATOM 708 O O . ASP A 1 90 ? 12.094 -3.950 12.201 1.00 65.75 90 ASP A O 1
ATOM 712 N N . ALA A 1 91 ? 10.995 -5.907 12.193 1.00 56.53 91 ALA A N 1
ATOM 713 C CA . ALA A 1 91 ? 12.088 -6.741 12.708 1.00 56.53 91 ALA A CA 1
ATOM 714 C C . ALA A 1 91 ? 13.316 -6.858 11.772 1.00 56.53 91 ALA A C 1
ATOM 716 O O . ALA A 1 91 ? 14.188 -7.696 12.002 1.00 56.53 91 ALA A O 1
ATOM 717 N N . SER A 1 92 ? 13.397 -6.033 10.726 1.00 55.50 92 SER A N 1
ATOM 718 C CA . SER A 1 92 ? 14.493 -6.008 9.752 1.00 55.50 92 SER A CA 1
ATOM 719 C C . SER A 1 92 ? 15.717 -5.194 10.212 1.00 55.50 92 SER A C 1
ATOM 721 O O . SER A 1 92 ? 16.736 -5.195 9.524 1.00 55.50 92 SER A O 1
ATOM 723 N N . ASP A 1 93 ? 15.661 -4.523 11.369 1.00 53.91 93 ASP A N 1
ATOM 724 C CA . ASP A 1 93 ? 16.808 -3.817 11.963 1.00 53.91 93 ASP A CA 1
ATOM 725 C C . ASP A 1 93 ? 17.691 -4.778 12.784 1.00 53.91 93 ASP A C 1
ATOM 727 O O . ASP A 1 93 ? 17.735 -4.768 14.012 1.00 53.91 93 ASP A O 1
ATOM 731 N N . LYS A 1 94 ? 18.387 -5.674 12.085 1.00 49.59 94 LYS A N 1
ATOM 732 C CA . LYS A 1 94 ? 19.648 -6.250 12.569 1.00 49.59 94 LYS A CA 1
ATOM 733 C C . LYS A 1 94 ? 20.690 -6.091 11.472 1.00 49.59 94 LYS A C 1
ATOM 735 O O . LYS A 1 94 ? 21.030 -7.041 10.774 1.00 49.59 94 LYS A O 1
ATOM 740 N N . GLY A 1 95 ? 21.142 -4.853 11.294 1.00 47.41 95 GLY A N 1
ATOM 741 C CA . GLY A 1 95 ? 22.340 -4.550 10.523 1.00 47.41 95 GLY A CA 1
ATOM 742 C C . GLY A 1 95 ? 23.577 -4.809 11.377 1.00 47.41 95 GLY A C 1
ATOM 743 O O . GLY A 1 95 ? 23.877 -4.023 12.272 1.00 47.41 95 GLY A O 1
ATOM 744 N N . ASP A 1 96 ? 24.284 -5.902 11.097 1.00 48.53 96 ASP A N 1
ATOM 745 C CA . ASP A 1 96 ? 25.717 -5.985 11.380 1.00 48.53 96 ASP A CA 1
ATOM 746 C C . ASP A 1 96 ? 26.422 -5.025 10.407 1.00 48.53 96 ASP A C 1
ATOM 748 O O . ASP A 1 96 ? 26.076 -4.957 9.223 1.00 48.53 96 ASP A O 1
ATOM 752 N N . GLY A 1 97 ? 27.300 -4.176 10.930 1.00 52.28 97 GLY A N 1
ATOM 753 C CA . GLY A 1 97 ? 27.844 -3.046 10.190 1.00 52.28 97 GLY A CA 1
ATOM 754 C C . GLY A 1 97 ? 28.942 -3.432 9.203 1.00 52.28 97 GLY A C 1
ATOM 755 O O . GLY A 1 97 ? 29.909 -4.077 9.579 1.00 52.28 97 GLY A O 1
ATOM 756 N N . GLU A 1 98 ? 28.883 -2.883 7.990 1.00 45.50 98 GLU A N 1
ATOM 757 C CA . GLU A 1 98 ? 30.083 -2.428 7.284 1.00 45.50 98 GLU A CA 1
ATOM 758 C C . GLU A 1 98 ? 29.722 -1.284 6.325 1.00 45.50 98 GLU A C 1
ATOM 760 O O . GLU A 1 98 ? 28.741 -1.333 5.581 1.00 45.50 98 GLU A O 1
ATOM 765 N N . ALA A 1 99 ? 30.495 -0.202 6.394 1.00 54.66 99 ALA A N 1
ATOM 766 C CA . ALA A 1 99 ? 30.299 0.999 5.605 1.00 54.66 99 ALA A CA 1
ATOM 767 C C . ALA A 1 99 ? 30.776 0.787 4.161 1.00 54.66 99 ALA A C 1
ATOM 769 O O . ALA A 1 99 ? 31.972 0.785 3.895 1.00 54.66 99 ALA A O 1
ATOM 770 N N . SER A 1 100 ? 29.838 0.727 3.215 1.00 42.59 100 SER A N 1
ATOM 771 C CA . SER A 1 100 ? 30.117 0.934 1.793 1.00 42.59 100 SER A CA 1
ATOM 772 C C . SER A 1 100 ? 29.312 2.125 1.282 1.00 42.59 100 SER A C 1
ATOM 774 O O . SER A 1 100 ? 28.097 2.228 1.447 1.00 42.59 100 SER A O 1
ATOM 776 N N . THR A 1 101 ? 30.023 3.087 0.702 1.00 49.56 101 THR A N 1
ATOM 777 C CA . THR A 1 101 ? 29.498 4.360 0.217 1.00 49.56 101 THR A CA 1
ATOM 778 C C . THR A 1 101 ? 28.643 4.136 -1.026 1.00 49.56 101 THR A C 1
ATOM 780 O O . THR A 1 101 ? 29.125 4.187 -2.153 1.00 49.56 101 THR A O 1
ATOM 783 N N . SER A 1 102 ? 27.357 3.873 -0.841 1.00 47.78 102 SER A N 1
ATOM 784 C CA . SER A 1 102 ? 26.341 3.938 -1.893 1.00 47.78 102 SER A CA 1
ATOM 785 C C . SER A 1 102 ? 25.029 4.330 -1.233 1.00 47.78 102 SER A C 1
ATOM 787 O O . SER A 1 102 ? 24.376 3.533 -0.568 1.00 47.78 102 SER A O 1
ATOM 789 N N . LYS A 1 103 ? 24.684 5.615 -1.333 1.00 47.38 103 LYS A N 1
ATOM 790 C CA . LYS A 1 103 ? 23.456 6.174 -0.766 1.00 47.38 103 LYS A CA 1
ATOM 791 C C . LYS A 1 103 ? 22.242 5.685 -1.562 1.00 47.38 103 LYS A C 1
ATOM 793 O O . LYS A 1 103 ? 21.697 6.437 -2.360 1.00 47.38 103 LYS A O 1
ATOM 798 N N . THR A 1 104 ? 21.776 4.476 -1.282 1.00 45.72 104 THR A N 1
ATOM 799 C CA . THR A 1 104 ? 20.383 4.097 -1.534 1.00 45.72 104 THR A CA 1
ATOM 800 C C . THR A 1 104 ? 19.736 3.950 -0.173 1.00 45.72 104 THR A C 1
ATOM 802 O O . THR A 1 104 ? 19.878 2.935 0.498 1.00 45.72 104 THR A O 1
ATOM 805 N N . ALA A 1 105 ? 19.110 5.029 0.295 1.00 46.44 105 ALA A N 1
ATOM 806 C CA . ALA A 1 105 ? 18.406 5.044 1.565 1.00 46.44 105 ALA A CA 1
ATOM 807 C C . ALA A 1 105 ? 17.249 4.039 1.502 1.00 46.44 105 ALA A C 1
ATOM 809 O O . ALA A 1 105 ? 16.179 4.354 0.978 1.00 46.44 105 ALA A O 1
ATOM 810 N N . SER A 1 106 ? 17.470 2.836 2.034 1.00 53.28 106 SER A N 1
ATOM 811 C CA . SER A 1 106 ? 16.411 1.899 2.391 1.00 53.28 106 SER A CA 1
ATOM 812 C C . SER A 1 106 ? 15.433 2.659 3.277 1.00 53.28 106 SER A C 1
ATOM 814 O O . SER A 1 106 ? 15.741 2.994 4.422 1.00 53.28 106 SER A O 1
ATOM 816 N N . LYS A 1 107 ? 14.286 3.050 2.714 1.00 57.78 107 LYS A N 1
ATOM 817 C CA . LYS A 1 107 ? 13.244 3.779 3.438 1.00 57.78 107 LYS A CA 1
ATOM 818 C C . LYS A 1 107 ? 12.736 2.852 4.537 1.00 57.78 107 LYS A C 1
ATOM 820 O O . LYS A 1 107 ? 11.904 1.992 4.282 1.00 57.78 107 LYS A O 1
ATOM 825 N N . SER A 1 108 ? 13.286 3.020 5.739 1.00 56.78 108 SER A N 1
ATOM 826 C CA . SER A 1 108 ? 12.857 2.352 6.966 1.00 56.78 108 SER A CA 1
ATOM 827 C C . SER A 1 108 ? 11.326 2.352 7.037 1.00 56.78 108 SER A C 1
ATOM 829 O O . SER A 1 108 ? 10.675 3.405 7.013 1.00 56.78 108 SER A O 1
ATOM 831 N N . ASN A 1 109 ? 10.762 1.146 7.030 1.00 63.28 109 ASN A N 1
ATOM 832 C CA . ASN A 1 109 ? 9.339 0.884 6.887 1.00 63.28 109 ASN A CA 1
ATOM 833 C C . ASN A 1 109 ? 8.579 1.288 8.150 1.00 63.28 109 ASN A C 1
ATOM 835 O O . ASN A 1 109 ? 8.461 0.529 9.105 1.00 63.28 109 ASN A O 1
ATOM 839 N N . ARG A 1 110 ? 8.001 2.489 8.144 1.00 72.00 110 ARG A N 1
ATOM 840 C CA . ARG A 1 110 ? 7.165 2.971 9.247 1.00 72.00 110 ARG A CA 1
ATOM 841 C C . ARG A 1 110 ? 5.710 2.532 9.058 1.00 72.00 110 ARG A C 1
ATOM 843 O O . ARG A 1 110 ? 4.900 3.278 8.505 1.00 72.00 110 ARG A O 1
ATOM 850 N N . ARG A 1 111 ? 5.360 1.324 9.509 1.00 81.94 111 ARG A N 1
ATOM 851 C CA . ARG A 1 111 ? 3.959 0.853 9.553 1.00 81.94 111 ARG A CA 1
ATOM 852 C C . ARG A 1 111 ? 3.268 1.392 10.809 1.00 81.94 111 ARG A C 1
ATOM 854 O O . ARG A 1 111 ? 3.884 1.470 11.866 1.00 81.94 111 ARG A O 1
ATOM 861 N N . ARG A 1 112 ? 1.997 1.795 10.705 1.00 89.25 112 ARG A N 1
ATOM 862 C CA . ARG A 1 112 ? 1.192 2.250 11.855 1.00 89.25 112 ARG A CA 1
ATOM 863 C C . ARG A 1 112 ? 0.162 1.199 12.224 1.00 89.25 112 ARG A C 1
ATOM 865 O O . ARG A 1 112 ? -0.577 0.746 11.355 1.00 89.25 112 ARG A O 1
ATOM 872 N N . GLU A 1 113 ? 0.063 0.902 13.509 1.00 91.69 113 GLU A N 1
ATOM 873 C CA . GLU A 1 113 ? -1.108 0.249 14.088 1.00 91.69 113 GLU A CA 1
ATOM 874 C C . GLU A 1 113 ? -2.030 1.299 14.680 1.00 91.69 113 GLU A C 1
ATOM 876 O O . GLU A 1 113 ? -1.580 2.211 15.374 1.00 91.69 113 GLU A O 1
ATOM 881 N N . PHE A 1 114 ? -3.325 1.160 14.417 1.00 93.31 114 PHE A N 1
ATOM 882 C CA . PHE A 1 114 ? -4.350 2.075 14.895 1.00 93.31 114 PHE A CA 1
ATOM 883 C C . PHE A 1 114 ? -5.220 1.374 15.935 1.00 93.31 114 PHE A C 1
ATOM 885 O O . PHE A 1 114 ? -5.734 0.286 15.692 1.00 93.31 114 PHE A O 1
ATOM 892 N N . PHE A 1 115 ? -5.432 2.023 17.076 1.00 93.88 115 PHE A N 1
ATOM 893 C CA . PHE A 1 115 ? -6.416 1.595 18.060 1.00 93.88 115 PHE A CA 1
ATOM 894 C C . PHE A 1 115 ? -7.750 2.276 17.748 1.00 93.88 115 PHE A C 1
ATOM 896 O O . PHE A 1 115 ? -7.864 3.504 17.815 1.00 93.88 115 PHE A O 1
ATOM 903 N N . ILE A 1 116 ? -8.744 1.484 17.352 1.00 96.50 116 ILE A N 1
ATOM 904 C CA . ILE A 1 116 ? -10.019 1.965 16.814 1.00 96.50 116 ILE A CA 1
ATOM 905 C C . ILE A 1 116 ? -11.158 1.699 17.800 1.00 96.50 116 ILE A C 1
ATOM 907 O O . ILE A 1 116 ? -11.330 0.578 18.271 1.00 96.50 116 ILE A O 1
ATOM 911 N N . LYS A 1 117 ? -11.999 2.712 18.042 1.00 95.12 117 LYS A N 1
ATOM 912 C CA . LYS A 1 117 ? -13.366 2.522 18.541 1.00 95.12 117 LYS A CA 1
ATOM 913 C C . LYS A 1 117 ? -14.282 2.257 17.349 1.00 95.12 117 LYS A C 1
ATOM 915 O O . LYS A 1 117 ? -14.440 3.131 16.490 1.00 95.12 117 LYS A O 1
ATOM 920 N N . TRP A 1 118 ? -14.877 1.073 17.296 1.00 95.56 118 TRP A N 1
ATOM 921 C CA . TRP A 1 118 ? -15.896 0.725 16.304 1.00 95.56 118 TRP A CA 1
ATOM 922 C C . TRP A 1 118 ? -17.191 1.507 16.551 1.00 95.56 118 TRP A C 1
ATOM 924 O O . TRP A 1 118 ? -17.417 2.001 17.658 1.00 95.56 118 TRP A O 1
ATOM 934 N N . LYS A 1 119 ? -18.007 1.680 15.508 1.00 92.00 119 LYS A N 1
ATOM 935 C CA . LYS A 1 119 ? -19.385 2.143 15.693 1.00 92.00 119 LYS A CA 1
ATOM 936 C C . LYS A 1 119 ? -20.199 1.029 16.356 1.00 92.00 119 LYS A C 1
ATOM 938 O O . LYS A 1 119 ? -20.055 -0.119 15.942 1.00 92.00 119 LYS A O 1
ATOM 943 N N . ASP A 1 120 ? -20.982 1.403 17.365 1.00 80.88 120 ASP A N 1
ATOM 944 C CA . ASP A 1 120 ? -22.069 0.584 17.916 1.00 80.88 120 ASP A CA 1
ATOM 945 C C . ASP A 1 120 ? -23.125 0.269 16.843 1.00 80.88 120 ASP A C 1
ATOM 947 O O . ASP A 1 120 ? -23.330 1.129 15.944 1.00 80.88 120 ASP A O 1
#

Solvent-accessible surface area (backbone atoms only — not comparable to full-atom values): 8297 Å² total; per-residue (Å²): 135,82,81,90,70,90,86,74,58,87,73,62,76,73,52,68,82,70,74,79,73,82,73,87,48,44,78,36,18,75,77,81,68,46,64,78,82,60,48,69,22,82,85,48,51,52,16,32,34,49,72,69,41,88,76,55,46,92,66,86,74,92,72,94,44,64,44,80,74,74,67,49,78,81,72,97,63,57,85,57,42,80,74,49,70,47,75,46,84,61,90,78,81,74,78,80,89,77,96,68,100,66,95,71,79,75,76,78,67,79,44,74,47,72,46,68,42,64,54,131

Foldseek 3Di:
DDDPDDDDDPVQVPPPPPPPPDDLADQAAPQPRHHDDWDAAPPDNHTHQQVSDVVRHPDDDPDHDHDPVRPDDDDPAAFDDFPDKDWDQDPPPPDPDDDDPDPPPSPRDGDMDTDTDGDD

InterPro domains:
  IPR001965 Zinc finger, PHD-type [SM00249] (28-71)
  IPR011011 Zinc finger, FYVE/PHD-type [SSF57903] (21-86)
  IPR013083 Zinc finger, RING/FYVE/PHD-type [G3DSA:3.30.40.10] (18-78)
  IPR019786 Zinc finger, PHD-type, conserved site [PS01359] (9-70)
  IPR019787 Zinc finger, PHD-finger [PF00628] (29-70)
  IPR019787 Zinc finger, PHD-finger [PS50016] (26-73)